Protein AF-A0A1B6H2B9-F1 (afdb_monomer_lite)

Foldseek 3Di:
DCPDDPADDCPDPPDDSLQWDQDPVRDTDGLVVVQDPDDDDPPDDDDPVSVPRCPSVLSSVLVVCVVQVVVVHDDDDDDDPPPCRVVSVVVSVVVVDVD

Radius of gyration: 16.71 Å; chains: 1; bounding box: 36×58×33 Å

InterPro domains:
  IPR026983 Dynein heavy chain [PTHR46532] (15-96)
  IPR027417 P-loop containing nucleoside triphosphate hydrolase [G3DSA:3.40.50.300] (53-95)

Organism: NCBI:txid1464854

Structure (mmCIF, N/CA/C/O backbone):
data_AF-A0A1B6H2B9-F1
#
_entry.id   AF-A0A1B6H2B9-F1
#
loop_
_atom_site.group_PDB
_atom_site.id
_atom_site.type_symbol
_atom_site.label_atom_id
_atom_site.label_alt_id
_atom_site.label_comp_id
_atom_site.label_asym_id
_atom_site.label_entity_id
_atom_site.label_seq_id
_atom_site.pdbx_PDB_ins_code
_atom_site.Cartn_x
_atom_site.Cartn_y
_atom_site.Cartn_z
_atom_site.occupancy
_atom_site.B_iso_or_equiv
_atom_site.auth_seq_id
_atom_site.auth_comp_id
_atom_site.auth_asym_id
_atom_site.auth_atom_id
_atom_site.pdbx_PDB_model_num
ATOM 1 N N . LYS A 1 1 ? 4.063 -27.599 -5.401 1.00 46.09 1 LYS A N 1
ATOM 2 C CA . LYS A 1 1 ? 5.180 -27.256 -6.317 1.00 46.09 1 LYS A CA 1
ATOM 3 C C . LYS A 1 1 ? 4.908 -25.868 -6.897 1.00 46.09 1 LYS A C 1
ATOM 5 O O . LYS A 1 1 ? 4.124 -25.769 -7.824 1.00 46.09 1 LYS A O 1
ATOM 10 N N . LEU A 1 2 ? 5.482 -24.809 -6.320 1.00 53.81 2 LEU A N 1
ATOM 11 C CA . LEU A 1 2 ? 5.523 -23.476 -6.939 1.00 53.81 2 LEU A CA 1
ATOM 12 C C . LEU A 1 2 ? 6.796 -23.435 -7.791 1.00 53.81 2 LEU A C 1
ATOM 14 O O . LEU A 1 2 ? 7.841 -23.011 -7.314 1.00 53.81 2 LEU A O 1
ATOM 18 N N . THR A 1 3 ? 6.774 -24.046 -8.976 1.00 64.25 3 THR A N 1
ATOM 19 C CA . THR A 1 3 ? 8.013 -24.312 -9.735 1.00 64.25 3 THR A CA 1
ATOM 20 C C . THR A 1 3 ? 8.496 -23.159 -10.611 1.00 64.25 3 THR A C 1
ATOM 22 O O . THR A 1 3 ? 9.571 -23.275 -11.181 1.00 64.25 3 THR A O 1
ATOM 25 N N . MET A 1 4 ? 7.779 -22.038 -10.686 1.00 70.44 4 MET A N 1
ATOM 26 C CA . MET A 1 4 ? 8.277 -20.803 -11.296 1.00 70.44 4 MET A CA 1
ATOM 27 C C . MET A 1 4 ? 7.370 -19.650 -10.857 1.00 70.44 4 MET A C 1
ATOM 29 O O . MET A 1 4 ? 6.153 -19.764 -10.993 1.00 70.44 4 MET A O 1
ATOM 33 N N . LEU A 1 5 ? 7.929 -18.578 -10.286 1.00 70.81 5 LEU A N 1
ATOM 34 C CA . LEU A 1 5 ? 7.156 -17.357 -10.044 1.00 70.81 5 LEU A CA 1
ATOM 35 C C . LEU A 1 5 ? 6.980 -16.628 -11.381 1.00 70.81 5 LEU A C 1
ATOM 37 O O . LEU A 1 5 ? 7.961 -16.399 -12.089 1.00 70.81 5 LEU A O 1
ATOM 41 N N . ASP A 1 6 ? 5.742 -16.266 -11.707 1.00 80.88 6 ASP A N 1
ATOM 42 C CA . ASP A 1 6 ? 5.410 -15.445 -12.873 1.00 80.88 6 ASP A CA 1
ATOM 43 C C . ASP A 1 6 ? 5.769 -13.981 -12.589 1.00 80.88 6 ASP A C 1
ATOM 45 O O . ASP A 1 6 ? 4.930 -13.193 -12.165 1.00 80.88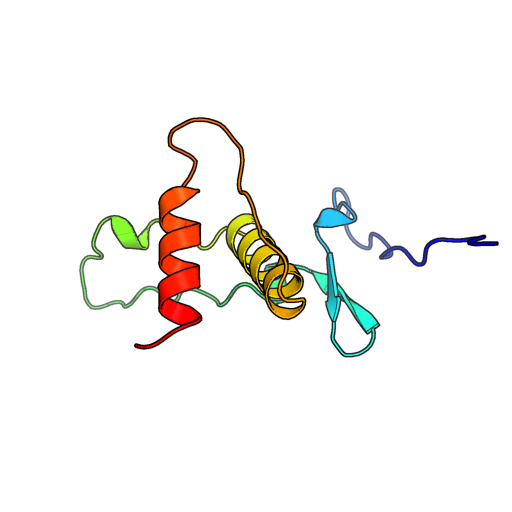 6 ASP A O 1
ATOM 49 N N . LEU A 1 7 ? 7.056 -13.649 -12.701 1.00 80.12 7 LEU A N 1
ATOM 50 C CA . LEU A 1 7 ? 7.589 -12.315 -12.426 1.00 80.12 7 LEU A CA 1
ATOM 51 C C . LEU A 1 7 ? 7.443 -11.391 -13.647 1.00 80.12 7 LEU A C 1
ATOM 53 O O . LEU A 1 7 ? 7.511 -11.865 -14.786 1.00 80.12 7 LEU A O 1
ATOM 57 N N . PRO A 1 8 ? 7.315 -10.065 -13.439 1.00 80.75 8 PRO A N 1
ATOM 58 C CA . PRO A 1 8 ? 7.313 -9.114 -14.540 1.00 80.75 8 PRO A CA 1
ATOM 59 C C . PRO A 1 8 ? 8.613 -9.246 -15.335 1.00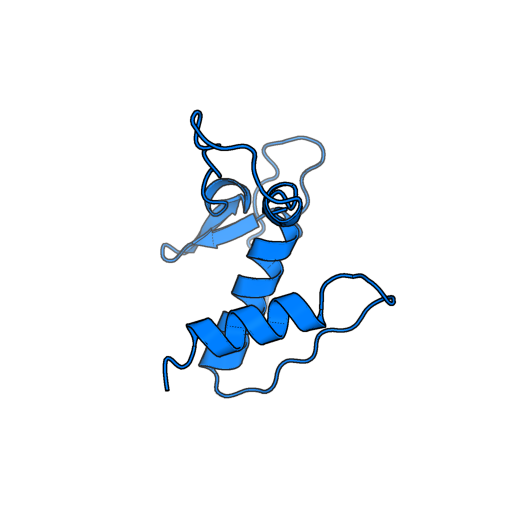 80.75 8 PRO A C 1
ATOM 61 O O . PRO A 1 8 ? 9.710 -9.285 -14.772 1.00 80.75 8 PRO A O 1
ATOM 64 N N . LYS A 1 9 ? 8.506 -9.295 -16.665 1.00 71.88 9 LYS A N 1
ATOM 65 C CA . LYS A 1 9 ? 9.688 -9.189 -17.522 1.00 71.88 9 LYS A CA 1
ATOM 66 C C . LYS A 1 9 ? 10.224 -7.770 -17.369 1.00 71.88 9 LYS A C 1
ATOM 68 O O . LYS A 1 9 ? 9.521 -6.817 -17.693 1.00 71.88 9 LYS A O 1
ATOM 73 N N . SER A 1 10 ? 11.451 -7.614 -16.875 1.00 65.31 10 SER A N 1
ATOM 74 C CA . SER A 1 10 ? 12.099 -6.303 -16.795 1.00 65.31 10 SER A CA 1
ATOM 75 C C . SER A 1 10 ? 12.396 -5.810 -18.216 1.00 65.31 10 SER A C 1
ATOM 77 O O . SER A 1 10 ? 13.464 -6.063 -18.772 1.00 65.31 10 SER A O 1
ATOM 79 N N . TRP A 1 11 ? 11.430 -5.144 -18.845 1.00 62.44 11 TRP A N 1
ATOM 80 C CA . TRP A 1 11 ? 11.620 -4.529 -20.162 1.00 62.44 11 TRP A CA 1
ATOM 81 C C . TRP A 1 11 ? 12.539 -3.303 -20.098 1.00 62.44 11 TRP A C 1
ATOM 83 O O . TRP A 1 11 ? 13.018 -2.844 -21.131 1.00 62.44 11 TRP A O 1
ATOM 93 N N . MET A 1 12 ? 12.804 -2.791 -18.892 1.00 61.00 12 MET A N 1
ATOM 94 C CA . MET A 1 12 ? 13.634 -1.619 -18.649 1.00 61.00 12 MET A CA 1
ATOM 95 C C . MET A 1 12 ? 14.854 -1.963 -17.783 1.00 61.00 12 MET A C 1
ATOM 97 O O . MET A 1 12 ? 14.702 -2.642 -16.760 1.00 61.00 12 MET A O 1
ATOM 101 N N . PRO A 1 13 ? 16.052 -1.461 -18.134 1.00 62.50 13 PRO A N 1
ATOM 102 C CA . PRO A 1 13 ? 17.212 -1.549 -17.255 1.00 62.50 13 PRO A CA 1
ATOM 103 C C . PRO A 1 13 ? 16.925 -0.808 -15.937 1.00 62.50 13 PRO A C 1
ATOM 105 O O . PRO A 1 13 ? 16.301 0.249 -15.945 1.00 62.50 13 PRO A O 1
ATOM 108 N N . ASN A 1 14 ? 17.376 -1.373 -14.813 1.00 71.00 14 ASN A N 1
ATOM 109 C CA . ASN A 1 14 ? 17.182 -0.865 -13.442 1.00 71.00 14 ASN A CA 1
ATOM 110 C C . ASN A 1 14 ? 15.745 -0.890 -12.883 1.00 71.00 14 ASN A C 1
ATOM 112 O O . ASN A 1 14 ? 15.459 -0.159 -11.939 1.00 71.00 14 ASN A O 1
ATOM 116 N N . THR A 1 15 ? 14.853 -1.737 -13.402 1.00 73.56 15 THR A N 1
ATOM 117 C CA . THR A 1 15 ? 13.543 -1.978 -12.765 1.00 73.56 15 THR A CA 1
ATOM 118 C C . THR A 1 15 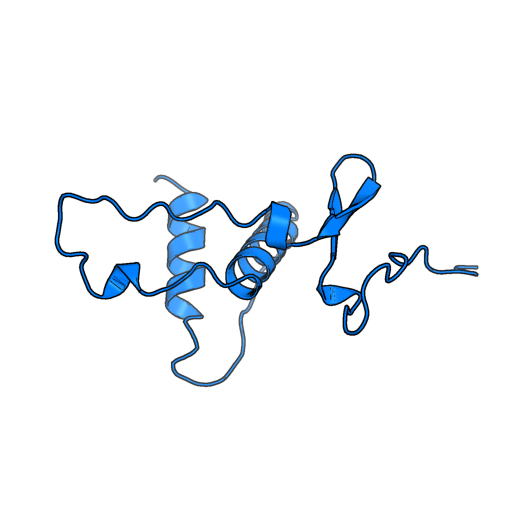? 13.575 -3.209 -11.863 1.00 73.56 15 THR A C 1
ATOM 120 O O . THR A 1 15 ? 14.137 -4.246 -12.222 1.00 73.56 15 THR A O 1
ATOM 123 N N . SER A 1 16 ? 12.983 -3.093 -10.676 1.00 82.00 16 SER A N 1
ATOM 124 C CA . SER A 1 16 ? 12.803 -4.179 -9.713 1.00 82.00 16 SER A CA 1
ATOM 125 C C . SER A 1 16 ? 11.366 -4.697 -9.746 1.00 82.00 16 SER A C 1
ATOM 127 O O . SER A 1 16 ? 10.451 -4.011 -10.191 1.00 82.00 16 SER A O 1
ATOM 129 N N . VAL A 1 17 ? 11.126 -5.898 -9.215 1.00 82.88 17 VAL A N 1
ATOM 130 C CA . VAL A 1 17 ? 9.765 -6.453 -9.069 1.00 82.88 17 VAL A CA 1
ATOM 131 C C . VAL A 1 17 ? 8.843 -5.527 -8.262 1.00 82.88 17 VAL A C 1
ATOM 133 O O . VAL A 1 17 ? 7.646 -5.466 -8.523 1.00 82.88 17 VAL A O 1
ATOM 136 N N . PHE A 1 18 ? 9.403 -4.751 -7.330 1.00 82.88 18 PHE A N 1
ATOM 137 C CA . PHE A 1 18 ? 8.665 -3.779 -6.518 1.00 82.88 18 PHE A CA 1
ATOM 138 C C . PHE A 1 18 ? 8.185 -2.555 -7.309 1.00 82.88 18 PHE A C 1
ATOM 140 O O . PHE A 1 18 ? 7.362 -1.788 -6.810 1.00 82.88 18 PHE A O 1
ATOM 147 N N . ASP A 1 19 ? 8.652 -2.386 -8.549 1.00 83.81 19 ASP A N 1
ATOM 148 C CA . ASP A 1 19 ? 8.176 -1.342 -9.452 1.00 83.81 19 ASP A CA 1
ATOM 149 C C . ASP A 1 19 ? 6.863 -1.689 -10.150 1.00 83.81 19 ASP A C 1
ATOM 151 O O . ASP A 1 19 ? 6.252 -0.807 -10.761 1.00 83.81 19 ASP A O 1
ATOM 155 N N . PHE A 1 20 ? 6.369 -2.912 -9.946 1.00 86.44 20 PHE A N 1
ATOM 156 C CA . PHE A 1 20 ? 5.151 -3.405 -10.563 1.00 86.44 20 PHE A CA 1
ATOM 157 C C . PHE A 1 20 ? 4.049 -3.736 -9.550 1.00 86.44 20 PHE A C 1
ATOM 159 O O . PHE A 1 20 ? 4.300 -4.125 -8.406 1.00 86.44 20 PHE A O 1
ATOM 166 N N . VAL A 1 21 ? 2.810 -3.614 -10.016 1.00 88.06 21 VAL A N 1
ATOM 167 C CA . VAL A 1 21 ? 1.574 -4.060 -9.374 1.00 88.06 21 VAL A CA 1
ATOM 168 C C . VAL A 1 21 ? 0.845 -5.009 -10.320 1.00 88.06 21 VAL A C 1
ATOM 170 O O . VAL A 1 21 ? 0.956 -4.890 -11.539 1.00 88.06 21 VAL A O 1
ATOM 173 N N . VAL A 1 22 ? 0.111 -5.974 -9.767 1.00 87.50 22 VAL A N 1
ATOM 174 C CA . VAL A 1 22 ? -0.752 -6.851 -10.564 1.00 87.50 22 VAL A CA 1
ATOM 175 C C . VAL A 1 22 ? -2.107 -6.170 -10.734 1.00 87.50 22 VAL A C 1
ATOM 177 O O . VAL A 1 22 ? -2.789 -5.883 -9.748 1.00 87.50 22 VAL A O 1
ATOM 180 N N . SER A 1 23 ? -2.484 -5.897 -11.981 1.00 85.69 23 SER A N 1
ATOM 181 C CA . SER A 1 23 ? -3.773 -5.312 -12.340 1.00 85.69 23 SER A CA 1
ATOM 182 C C . SER A 1 23 ? -4.927 -6.282 -12.057 1.00 85.69 23 SER A C 1
ATOM 184 O O . SER A 1 23 ? -4.730 -7.474 -11.801 1.00 85.69 23 SER A O 1
ATOM 186 N N . LYS A 1 24 ? -6.172 -5.798 -12.141 1.00 83.25 24 LYS A N 1
ATOM 187 C CA . LYS A 1 24 ? -7.361 -6.657 -11.972 1.00 83.25 24 LYS A CA 1
ATOM 188 C C . LYS A 1 24 ? -7.463 -7.733 -13.057 1.00 83.25 24 LYS A C 1
ATOM 190 O O . LYS A 1 24 ? -8.058 -8.779 -12.817 1.00 83.25 24 LYS A O 1
ATOM 195 N N . GLU A 1 25 ? -6.866 -7.495 -14.222 1.00 87.12 25 GLU A N 1
ATOM 196 C CA . GLU A 1 25 ? -6.759 -8.452 -15.325 1.00 87.12 25 GLU A CA 1
ATOM 197 C C . GLU A 1 25 ? -5.633 -9.481 -15.116 1.00 87.12 25 GLU A C 1
ATOM 199 O O . GLU A 1 25 ? -5.407 -10.320 -15.989 1.00 87.12 25 GLU A O 1
ATOM 204 N N . GLY A 1 26 ? -4.909 -9.422 -13.991 1.00 84.81 26 GLY A N 1
ATOM 205 C CA . GLY A 1 26 ? -3.812 -10.338 -13.680 1.00 84.81 26 GLY A CA 1
ATOM 206 C C . GLY A 1 26 ? -2.522 -10.035 -14.443 1.00 84.81 26 GLY A C 1
ATOM 207 O O . GLY A 1 26 ? -1.672 -10.914 -14.567 1.00 84.81 26 GLY A O 1
ATOM 208 N N . LYS A 1 27 ? -2.370 -8.821 -14.983 1.00 86.75 27 LYS A N 1
ATOM 209 C CA . LYS A 1 27 ? -1.173 -8.405 -15.725 1.00 86.75 27 LYS A CA 1
ATOM 210 C C . LYS A 1 27 ? -0.275 -7.532 -14.859 1.00 86.75 27 LYS A C 1
ATOM 212 O O . LYS A 1 27 ? -0.751 -6.791 -14.008 1.00 86.75 27 LYS A O 1
ATOM 217 N N . TRP A 1 28 ? 1.029 -7.607 -15.096 1.00 86.88 28 TRP A N 1
ATOM 218 C CA . TRP A 1 28 ? 1.998 -6.730 -14.449 1.00 86.88 28 TRP A CA 1
ATOM 219 C C . TRP A 1 28 ? 1.970 -5.331 -15.069 1.00 86.88 28 TRP A C 1
ATOM 221 O O . TRP A 1 28 ? 2.177 -5.183 -16.274 1.00 86.88 28 TRP A O 1
ATOM 231 N N . GLU A 1 29 ? 1.772 -4.313 -14.238 1.00 87.50 29 GLU A N 1
ATOM 232 C CA . GLU A 1 29 ? 1.759 -2.897 -14.617 1.00 87.50 29 GLU A CA 1
ATOM 233 C C . GLU A 1 29 ? 2.689 -2.093 -13.708 1.00 87.50 29 GLU A C 1
ATOM 235 O O . GLU A 1 29 ? 2.921 -2.475 -12.565 1.00 87.50 29 GLU A O 1
ATOM 240 N N . LEU A 1 30 ? 3.248 -0.984 -14.196 1.00 85.31 30 LEU A N 1
ATOM 241 C CA . LEU A 1 30 ? 4.118 -0.129 -13.385 1.00 85.31 30 LEU A CA 1
ATOM 242 C C . LEU A 1 30 ? 3.296 0.699 -12.401 1.00 85.31 30 LEU A C 1
ATOM 244 O O . LEU A 1 30 ? 2.291 1.286 -12.779 1.00 85.31 30 LEU A O 1
ATOM 248 N N . TRP A 1 31 ? 3.780 0.873 -11.172 1.00 82.56 31 TRP A N 1
ATOM 249 C CA . TRP A 1 31 ? 3.118 1.759 -10.202 1.00 82.56 31 TRP A CA 1
ATOM 250 C C . TRP A 1 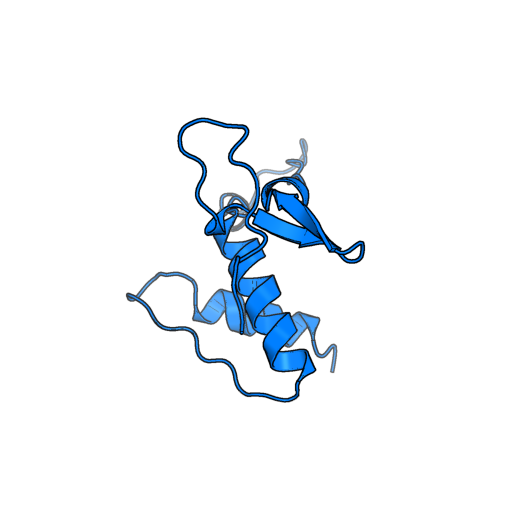31 ? 2.945 3.198 -10.702 1.00 82.56 31 TRP A C 1
ATOM 252 O O . TRP A 1 31 ? 2.016 3.882 -10.282 1.00 82.56 31 TRP A O 1
ATOM 262 N N . THR A 1 32 ? 3.811 3.655 -11.611 1.00 76.56 32 THR A N 1
ATOM 263 C CA . THR A 1 32 ? 3.714 4.976 -12.244 1.00 76.56 32 THR A CA 1
ATOM 264 C C . THR A 1 32 ? 2.405 5.177 -13.006 1.00 76.56 32 THR A C 1
ATOM 266 O O . THR A 1 32 ? 1.947 6.311 -13.084 1.00 76.56 32 THR A O 1
ATOM 269 N N . THR A 1 33 ? 1.765 4.115 -13.513 1.00 75.12 33 THR A N 1
ATOM 270 C CA . THR A 1 33 ? 0.452 4.221 -14.175 1.00 75.12 33 THR A CA 1
ATOM 271 C C . THR A 1 33 ? -0.683 4.480 -13.183 1.00 75.12 33 THR A C 1
ATOM 273 O O . THR A 1 33 ? -1.714 5.023 -13.569 1.00 75.12 33 THR A O 1
ATOM 276 N N . MET A 1 34 ? -0.493 4.134 -11.904 1.00 70.44 34 MET A N 1
ATOM 277 C CA . MET A 1 34 ? -1.455 4.385 -10.824 1.00 70.44 34 MET A CA 1
ATOM 278 C C . MET A 1 34 ? -1.222 5.712 -10.092 1.00 70.44 34 MET A C 1
ATOM 280 O O . MET A 1 34 ? -2.045 6.108 -9.266 1.00 70.44 34 MET A O 1
ATOM 284 N N . VAL A 1 35 ? -0.121 6.416 -10.374 1.00 66.44 35 VAL A N 1
ATOM 285 C CA . VAL A 1 35 ? 0.093 7.768 -9.855 1.00 66.44 35 VAL A CA 1
ATOM 286 C C . VAL A 1 35 ? -0.787 8.724 -10.657 1.00 66.44 35 VAL A C 1
ATOM 288 O O . VAL A 1 35 ? -0.533 8.986 -11.829 1.00 66.44 35 VAL A O 1
ATOM 291 N N . THR A 1 36 ? -1.832 9.269 -10.034 1.00 57.88 36 THR A N 1
ATOM 292 C CA . THR A 1 36 ? -2.602 10.361 -10.638 1.00 57.88 36 THR A CA 1
ATOM 293 C C . THR A 1 36 ? -1.675 11.555 -10.858 1.00 57.88 36 THR A C 1
ATOM 295 O O . THR A 1 36 ? -1.084 12.054 -9.899 1.00 57.88 36 THR A O 1
ATOM 298 N N . ASN A 1 37 ? -1.552 12.025 -12.103 1.00 51.19 37 ASN A N 1
ATOM 299 C CA . ASN A 1 37 ? -0.800 13.239 -12.417 1.00 51.19 37 ASN A CA 1
ATOM 300 C C . ASN A 1 37 ? -1.347 14.401 -11.582 1.00 51.19 37 ASN A C 1
ATOM 302 O O . ASN A 1 37 ? -2.484 14.835 -11.775 1.00 51.19 37 ASN A O 1
ATOM 306 N N . TYR A 1 38 ? -0.544 14.903 -10.645 1.00 48.16 38 TYR A N 1
ATOM 307 C CA . TYR A 1 38 ? -0.863 16.141 -9.952 1.00 48.16 38 TYR A CA 1
ATOM 308 C C . TYR A 1 38 ? -0.694 17.293 -10.948 1.00 48.16 38 TYR A C 1
ATOM 310 O O . TYR A 1 38 ? 0.427 17.630 -11.329 1.00 48.16 38 TYR A O 1
ATOM 318 N N . VAL A 1 39 ? -1.806 17.863 -11.412 1.00 48.62 39 VAL A N 1
ATOM 319 C CA . VAL A 1 39 ? -1.800 19.066 -12.250 1.00 48.62 39 VAL A CA 1
ATOM 320 C C . VAL A 1 39 ? -1.743 20.271 -11.321 1.00 48.62 39 VAL A C 1
ATOM 322 O O . VAL A 1 39 ? -2.641 20.474 -10.506 1.00 48.62 39 VAL A O 1
ATOM 325 N N . TYR A 1 40 ? -0.674 21.054 -11.432 1.00 44.81 40 TYR A N 1
ATOM 326 C CA . TYR A 1 40 ? -0.515 22.295 -10.686 1.00 44.81 40 TYR A CA 1
ATOM 327 C C . TYR A 1 40 ? -1.579 23.307 -11.149 1.00 44.81 40 TYR A C 1
ATOM 329 O O . TYR A 1 40 ? -1.620 23.619 -12.340 1.00 44.81 40 TYR A O 1
ATOM 337 N N . PRO A 1 41 ? -2.452 23.822 -10.267 1.00 48.44 41 PRO A N 1
ATOM 338 C CA . PRO A 1 41 ? -3.393 24.867 -10.651 1.00 48.44 41 PRO A CA 1
ATOM 339 C C . PRO A 1 41 ? -2.636 26.179 -10.914 1.00 48.44 41 PRO A C 1
ATOM 341 O O . PRO A 1 41 ? -1.943 26.686 -10.038 1.00 48.44 41 PRO A O 1
ATOM 344 N N . GLU A 1 42 ? -2.767 26.742 -12.118 1.00 51.97 42 GLU A N 1
ATOM 345 C CA . GLU A 1 42 ? -2.001 27.920 -12.575 1.00 51.97 42 GLU A CA 1
ATOM 346 C C . GLU A 1 42 ? -2.301 29.220 -11.796 1.00 51.97 42 GLU A C 1
ATOM 348 O O . GLU A 1 42 ? -1.544 30.183 -11.883 1.00 51.97 42 GLU A O 1
ATOM 353 N N . THR A 1 43 ? -3.394 29.275 -11.028 1.00 49.22 43 THR A N 1
ATOM 354 C CA . THR A 1 43 ? -3.967 30.533 -10.511 1.00 49.22 43 THR A CA 1
ATOM 355 C C . THR A 1 43 ? -3.766 30.794 -9.017 1.00 49.22 43 THR A C 1
ATOM 357 O O . THR A 1 43 ? -4.269 31.798 -8.514 1.00 49.22 43 THR A O 1
ATOM 360 N N . THR A 1 44 ? -3.054 29.938 -8.283 1.00 52.00 44 THR A N 1
ATOM 361 C CA . THR A 1 44 ? -2.904 30.110 -6.828 1.00 52.00 44 THR A CA 1
ATOM 362 C C . THR A 1 44 ? -1.508 29.713 -6.373 1.00 52.00 44 THR A C 1
ATOM 364 O O . THR A 1 44 ? -1.047 28.629 -6.712 1.00 52.00 44 THR A O 1
ATOM 367 N N . THR A 1 45 ? -0.844 30.560 -5.574 1.00 50.03 45 THR A N 1
ATOM 368 C CA . THR A 1 45 ? 0.377 30.177 -4.847 1.00 50.03 45 THR A CA 1
ATOM 369 C C . THR A 1 45 ? 0.045 28.978 -3.964 1.00 50.03 45 THR A C 1
ATOM 371 O O . THR A 1 45 ? -0.757 29.131 -3.036 1.00 50.03 45 THR A O 1
ATOM 374 N N . PRO A 1 46 ? 0.592 27.790 -4.240 1.00 48.81 46 PRO A N 1
ATOM 375 C CA . PRO A 1 46 ? 0.255 26.619 -3.472 1.00 48.81 46 PRO A CA 1
ATOM 376 C C . PRO A 1 46 ? 0.844 26.732 -2.076 1.00 48.81 46 PRO A C 1
ATOM 378 O O . PRO A 1 46 ? 1.994 27.134 -1.891 1.00 48.81 46 PRO A O 1
ATOM 381 N N . ASP A 1 47 ? 0.047 26.327 -1.103 1.00 44.38 47 ASP A N 1
ATOM 382 C CA . ASP A 1 47 ? 0.509 26.069 0.246 1.00 44.38 47 ASP A CA 1
ATOM 383 C C . ASP A 1 47 ? 1.623 25.004 0.201 1.00 44.38 47 ASP A C 1
ATOM 385 O O . ASP A 1 47 ? 1.566 24.073 -0.605 1.00 44.38 47 ASP A O 1
ATOM 389 N N . TYR A 1 48 ? 2.639 25.106 1.064 1.00 40.56 48 TYR A N 1
ATOM 390 C CA . TYR A 1 48 ? 3.825 24.219 1.093 1.00 40.56 48 TYR A CA 1
ATOM 391 C C . TYR A 1 48 ? 3.477 22.710 1.114 1.00 40.56 48 TYR A C 1
ATOM 393 O O . TYR A 1 48 ? 4.292 21.852 0.770 1.00 40.56 48 TYR A O 1
ATOM 401 N N . SER A 1 49 ? 2.242 22.382 1.496 1.00 43.69 49 SER A N 1
ATOM 402 C CA . SER A 1 49 ? 1.632 21.054 1.468 1.00 43.69 49 SER A CA 1
ATOM 403 C C . SER A 1 49 ? 1.378 20.481 0.063 1.00 43.69 49 SER A C 1
ATOM 405 O O . SER A 1 49 ? 1.148 19.277 -0.044 1.00 43.69 49 SER A O 1
ATOM 407 N N . SER A 1 50 ? 1.477 21.269 -1.014 1.00 43.78 50 SER A N 1
ATOM 408 C CA . SER A 1 50 ? 1.362 20.795 -2.404 1.00 43.78 50 SER A CA 1
ATOM 409 C C . SER A 1 50 ? 2.690 20.351 -3.034 1.00 43.78 50 SER A C 1
ATOM 411 O O . SER A 1 50 ? 2.690 19.813 -4.139 1.00 43.78 50 SER A O 1
ATOM 413 N N . ILE A 1 51 ? 3.830 20.610 -2.380 1.00 44.56 51 ILE A N 1
ATOM 414 C CA . ILE A 1 51 ? 5.166 20.210 -2.871 1.00 44.56 51 ILE A CA 1
ATOM 415 C C . ILE A 1 51 ? 5.442 18.728 -2.560 1.00 44.56 51 ILE A C 1
ATOM 417 O O . ILE A 1 51 ? 6.391 18.135 -3.071 1.00 44.56 51 ILE A O 1
ATOM 421 N N . LEU A 1 52 ? 4.581 18.085 -1.765 1.00 46.12 52 LEU A N 1
ATOM 422 C CA . LEU A 1 52 ? 4.564 16.636 -1.603 1.00 46.12 52 LEU A CA 1
ATOM 423 C C . LEU A 1 52 ? 4.067 15.995 -2.902 1.00 46.12 52 LEU A C 1
ATOM 425 O O . LEU A 1 52 ? 2.898 15.631 -3.027 1.00 46.12 52 LEU A O 1
ATOM 429 N N . VAL A 1 53 ? 4.977 15.862 -3.871 1.00 48.09 53 VAL A N 1
ATOM 430 C CA . VAL A 1 53 ? 4.799 15.009 -5.047 1.00 48.09 53 VAL A CA 1
ATOM 431 C C . VAL A 1 53 ? 4.258 13.675 -4.537 1.00 48.09 53 VAL A C 1
ATOM 433 O O . VAL A 1 53 ? 4.849 13.120 -3.606 1.00 48.09 53 VAL A O 1
ATOM 436 N N . PRO A 1 54 ? 3.143 13.148 -5.071 1.00 51.00 54 PRO A N 1
ATOM 437 C CA . PRO A 1 54 ? 2.748 11.783 -4.778 1.00 51.00 54 PRO A CA 1
ATOM 438 C C . PRO A 1 54 ? 3.859 10.870 -5.297 1.00 51.00 54 PRO A C 1
ATOM 440 O O . PRO A 1 54 ? 3.921 10.528 -6.474 1.00 51.00 54 PRO A O 1
ATOM 443 N N . ILE A 1 55 ? 4.800 10.540 -4.415 1.00 65.38 55 ILE A N 1
ATOM 444 C CA . ILE A 1 55 ? 5.882 9.619 -4.725 1.00 65.38 55 ILE A CA 1
ATOM 445 C C . ILE A 1 55 ? 5.221 8.262 -4.942 1.00 65.38 55 ILE A C 1
ATOM 447 O O . ILE A 1 55 ? 4.260 7.910 -4.252 1.00 65.38 55 ILE A O 1
ATOM 451 N N . VAL A 1 56 ? 5.747 7.497 -5.895 1.00 69.56 56 VAL A N 1
ATOM 452 C CA . VAL A 1 56 ? 5.321 6.122 -6.185 1.00 69.56 56 VAL A CA 1
ATOM 453 C C . VAL A 1 56 ? 5.180 5.300 -4.891 1.00 69.56 56 VAL A C 1
ATOM 455 O O . VAL A 1 56 ? 4.247 4.517 -4.739 1.00 69.56 56 VAL A O 1
ATOM 458 N N . ASP A 1 57 ? 6.039 5.562 -3.907 1.00 75.50 57 ASP A N 1
ATOM 459 C CA . ASP A 1 57 ? 6.018 4.943 -2.583 1.00 75.50 57 ASP A CA 1
ATOM 460 C C . ASP A 1 57 ? 4.744 5.224 -1.778 1.00 75.50 57 ASP A C 1
ATOM 462 O O . ASP A 1 57 ? 4.217 4.316 -1.137 1.00 75.50 57 ASP A O 1
ATOM 466 N N . ASN A 1 58 ? 4.180 6.431 -1.850 1.00 79.19 58 ASN A N 1
ATOM 467 C CA . ASN A 1 58 ? 2.929 6.739 -1.157 1.00 79.19 58 ASN A CA 1
ATOM 468 C C . ASN A 1 58 ? 1.757 5.958 -1.764 1.00 79.19 58 ASN A C 1
ATOM 470 O O . ASN A 1 58 ? 0.932 5.429 -1.020 1.00 79.19 58 ASN A O 1
ATOM 474 N N . VAL A 1 59 ? 1.710 5.840 -3.096 1.00 83.00 59 VAL A N 1
ATOM 475 C CA . VAL A 1 59 ? 0.685 5.050 -3.803 1.00 83.00 59 VAL A CA 1
ATOM 476 C C . VAL A 1 59 ? 0.807 3.566 -3.449 1.00 83.00 59 VAL A C 1
ATOM 478 O O . VAL A 1 59 ? -0.194 2.921 -3.138 1.00 83.00 59 VAL A O 1
ATOM 481 N N . ARG A 1 60 ? 2.038 3.039 -3.408 1.00 86.19 60 ARG A N 1
ATOM 482 C CA . ARG A 1 60 ? 2.328 1.660 -2.980 1.00 86.19 60 ARG A CA 1
ATOM 483 C C . ARG A 1 60 ? 1.850 1.391 -1.555 1.00 86.19 60 ARG A C 1
ATOM 485 O O . ARG A 1 60 ? 1.180 0.390 -1.305 1.00 86.19 60 ARG A O 1
ATOM 492 N N . ILE A 1 61 ? 2.189 2.276 -0.618 1.00 88.25 61 ILE A N 1
ATOM 493 C CA . ILE A 1 61 ? 1.818 2.128 0.794 1.00 88.25 61 ILE A CA 1
ATOM 494 C C . ILE A 1 61 ? 0.294 2.200 0.961 1.00 88.25 61 ILE A C 1
ATOM 496 O O . ILE A 1 61 ? -0.269 1.347 1.642 1.00 88.25 61 ILE A O 1
ATOM 500 N N . ASP A 1 62 ? -0.381 3.157 0.316 1.00 87.50 62 ASP A N 1
ATOM 501 C CA . ASP A 1 62 ? -1.847 3.290 0.364 1.00 87.50 62 ASP A CA 1
ATOM 502 C C . ASP A 1 62 ? -2.540 2.029 -0.182 1.00 87.50 62 ASP A C 1
ATOM 504 O O . ASP A 1 62 ? -3.437 1.482 0.466 1.00 87.50 62 ASP A O 1
ATOM 508 N N . TYR A 1 63 ? -2.052 1.483 -1.303 1.00 88.94 63 TYR A N 1
ATOM 509 C CA . TYR A 1 63 ? -2.541 0.218 -1.856 1.00 88.94 63 TYR A CA 1
ATOM 510 C C . TYR A 1 63 ? -2.378 -0.955 -0.878 1.00 88.94 63 TYR A C 1
ATOM 512 O O . TYR A 1 63 ? -3.302 -1.757 -0.703 1.00 88.94 63 TYR A O 1
ATOM 520 N N . LEU A 1 64 ? -1.216 -1.071 -0.227 1.00 90.25 64 LEU A N 1
ATOM 521 C CA . LEU A 1 64 ? -0.945 -2.139 0.739 1.00 90.25 64 LEU A CA 1
ATOM 522 C C . LEU A 1 64 ? -1.839 -2.024 1.977 1.00 90.25 64 LEU A C 1
ATOM 524 O O . LEU A 1 64 ? -2.437 -3.022 2.385 1.00 90.25 64 LEU A O 1
ATOM 528 N N . ILE A 1 65 ? -1.980 -0.815 2.533 1.00 91.75 65 ILE A N 1
ATOM 529 C CA . ILE A 1 65 ? -2.890 -0.547 3.656 1.00 91.75 65 ILE A CA 1
ATOM 530 C C . ILE A 1 65 ? -4.307 -0.971 3.270 1.00 91.75 65 ILE A C 1
ATOM 532 O O . ILE A 1 65 ? -4.937 -1.741 3.995 1.00 91.75 65 ILE A O 1
ATOM 536 N N . HIS A 1 66 ? -4.781 -0.538 2.101 1.00 90.50 66 HIS A N 1
ATOM 537 C CA . HIS A 1 66 ? -6.120 -0.854 1.622 1.00 90.50 66 HIS A CA 1
ATOM 538 C C . HIS A 1 66 ? -6.350 -2.357 1.424 1.00 90.50 66 HIS A C 1
ATOM 540 O O . HIS A 1 66 ? -7.398 -2.888 1.794 1.00 90.50 66 HIS A O 1
ATOM 546 N N . THR A 1 67 ? -5.360 -3.059 0.872 1.00 90.81 67 THR A N 1
ATOM 547 C CA . THR A 1 67 ? -5.434 -4.501 0.598 1.00 90.81 67 THR A CA 1
ATOM 548 C C . THR A 1 67 ? -5.520 -5.330 1.879 1.00 90.81 67 THR A C 1
ATOM 550 O O . THR A 1 67 ? -6.242 -6.330 1.921 1.00 90.81 67 THR A O 1
ATOM 553 N N . ILE A 1 68 ? -4.804 -4.930 2.932 1.00 92.06 68 ILE A N 1
ATOM 554 C CA . ILE A 1 68 ? -4.844 -5.611 4.233 1.00 92.06 68 ILE A CA 1
ATOM 555 C C . ILE A 1 68 ? -6.123 -5.235 4.992 1.00 92.06 68 ILE A C 1
ATOM 557 O O . ILE A 1 68 ? -6.798 -6.116 5.522 1.00 92.06 68 ILE A O 1
ATOM 561 N N . ALA A 1 69 ? -6.501 -3.954 4.985 1.00 90.06 69 ALA A N 1
ATOM 562 C CA . ALA A 1 69 ? -7.712 -3.472 5.646 1.00 90.06 69 ALA A CA 1
ATOM 563 C C . ALA A 1 69 ? -8.988 -4.113 5.071 1.00 90.06 69 ALA A C 1
ATOM 565 O O . ALA A 1 69 ? -9.888 -4.459 5.829 1.00 90.06 69 ALA A O 1
ATOM 566 N N . LYS A 1 70 ? -9.044 -4.358 3.752 1.00 90.44 70 LYS A N 1
ATOM 567 C CA . LYS A 1 70 ? -10.129 -5.115 3.093 1.00 90.44 70 LYS A CA 1
ATOM 568 C C . LYS A 1 70 ? -10.315 -6.539 3.618 1.00 90.44 70 LYS A C 1
ATOM 570 O O . LYS A 1 70 ? -11.377 -7.116 3.428 1.00 90.44 70 LYS A O 1
ATOM 575 N N . GLN A 1 71 ? -9.285 -7.114 4.229 1.00 92.19 71 GLN A N 1
ATOM 576 C CA . GLN A 1 71 ? -9.339 -8.430 4.865 1.00 92.19 71 GLN A CA 1
ATOM 577 C C . GLN A 1 71 ? -9.648 -8.331 6.365 1.00 92.19 71 GLN A C 1
ATOM 579 O O . GLN A 1 71 ? -9.420 -9.301 7.083 1.00 92.19 71 GLN A O 1
ATOM 584 N N . GLU A 1 72 ? -10.073 -7.156 6.844 1.00 89.81 72 GLU A N 1
ATOM 585 C CA . GLU A 1 72 ? -10.354 -6.866 8.257 1.00 89.81 72 GLU A CA 1
ATOM 586 C C . GLU A 1 72 ? -9.149 -7.127 9.179 1.00 89.81 72 GLU A C 1
ATOM 588 O O . GLU A 1 72 ? -9.282 -7.474 10.352 1.00 89.81 72 GLU A O 1
ATOM 593 N N . LYS A 1 73 ? -7.934 -6.953 8.644 1.00 92.75 73 LYS A N 1
ATOM 594 C CA . LYS A 1 73 ? -6.676 -7.127 9.379 1.00 92.75 73 LYS A CA 1
ATOM 595 C C . LYS A 1 73 ? -6.059 -5.783 9.749 1.00 92.75 73 LYS A C 1
ATOM 597 O O . LYS A 1 73 ? -6.139 -4.810 9.001 1.00 92.75 73 LYS A O 1
ATOM 602 N N . ALA A 1 74 ? -5.389 -5.758 10.899 1.00 90.62 74 ALA A N 1
ATOM 603 C CA . ALA A 1 74 ? -4.668 -4.585 11.374 1.00 90.62 74 ALA A CA 1
ATOM 604 C C . ALA A 1 74 ? -3.407 -4.312 10.536 1.00 90.62 74 ALA A C 1
ATOM 606 O O . ALA A 1 74 ? -2.707 -5.236 10.117 1.00 90.62 74 ALA A O 1
ATOM 607 N N . VAL A 1 75 ? -3.098 -3.027 10.339 1.00 91.69 75 VAL A N 1
ATOM 608 C CA . VAL A 1 75 ? -1.918 -2.550 9.604 1.00 91.69 75 VAL A CA 1
ATOM 609 C C . VAL A 1 75 ? -1.066 -1.672 10.516 1.00 91.69 75 VAL A C 1
ATOM 611 O O . VAL A 1 75 ? -1.587 -0.781 11.184 1.00 91.69 75 VAL A O 1
ATOM 614 N N . LEU A 1 76 ? 0.250 -1.891 10.511 1.00 92.12 76 LEU A N 1
ATOM 615 C CA . LEU A 1 76 ? 1.227 -1.089 11.247 1.00 92.12 76 LEU A CA 1
ATOM 616 C C . LEU A 1 76 ? 2.292 -0.555 10.283 1.00 92.12 76 LEU A C 1
ATOM 618 O O . LEU A 1 76 ? 2.936 -1.328 9.579 1.00 92.12 76 LEU A O 1
ATOM 622 N N . LEU A 1 77 ? 2.496 0.764 10.279 1.00 89.44 77 LEU A N 1
ATOM 623 C CA . LEU A 1 77 ? 3.577 1.412 9.533 1.00 89.44 77 LEU A CA 1
ATOM 624 C C . LEU A 1 77 ? 4.766 1.675 10.465 1.00 89.44 77 LEU A C 1
ATOM 626 O O . LEU A 1 77 ? 4.606 2.313 11.506 1.00 89.44 77 LEU A O 1
ATOM 630 N N . ILE A 1 78 ? 5.962 1.242 10.064 1.00 91.50 78 ILE A N 1
ATOM 631 C CA . ILE A 1 78 ? 7.220 1.414 10.811 1.00 91.50 78 ILE A CA 1
ATOM 632 C C . ILE A 1 78 ? 8.254 2.191 9.985 1.00 91.50 78 ILE A C 1
ATOM 634 O O . ILE A 1 78 ? 8.179 2.219 8.761 1.00 91.50 78 ILE A O 1
ATOM 638 N N . GLY A 1 79 ? 9.193 2.865 10.653 1.00 88.88 79 GLY A N 1
ATOM 639 C CA . GLY A 1 79 ? 10.265 3.644 10.016 1.00 88.88 79 GLY A CA 1
ATOM 640 C C . GLY A 1 79 ? 10.717 4.835 10.862 1.00 88.88 79 GLY A C 1
ATOM 641 O O . GLY A 1 79 ? 10.099 5.136 11.886 1.00 88.88 79 GLY A O 1
ATOM 642 N N . GLU A 1 80 ? 11.740 5.554 10.409 1.00 90.38 80 GLU A N 1
ATOM 643 C CA . GLU A 1 80 ? 12.351 6.688 11.123 1.00 90.38 80 GLU A CA 1
ATOM 644 C C . GLU A 1 80 ? 11.384 7.852 11.401 1.00 90.38 80 GLU A C 1
ATOM 646 O O . GLU A 1 80 ? 10.364 8.025 10.727 1.00 90.38 80 GLU A O 1
ATOM 651 N N . GLN A 1 81 ? 11.666 8.670 12.416 1.00 84.19 81 GLN A N 1
ATOM 652 C CA . GLN A 1 81 ? 10.851 9.852 12.712 1.00 84.19 81 GLN A CA 1
ATOM 653 C C . GLN A 1 81 ? 10.833 10.822 11.516 1.00 84.19 81 GLN A C 1
ATOM 655 O O . GLN A 1 81 ? 11.825 10.987 10.823 1.00 84.19 81 GLN A O 1
ATOM 660 N N . GLY A 1 82 ? 9.684 11.458 11.259 1.00 81.31 82 GLY A N 1
ATOM 661 C CA . GLY A 1 82 ? 9.525 12.390 10.133 1.00 81.31 82 GLY A CA 1
ATOM 662 C C . GLY A 1 82 ? 9.132 11.744 8.798 1.00 81.31 82 GLY A C 1
ATOM 663 O O . GLY A 1 82 ? 8.809 12.463 7.862 1.00 81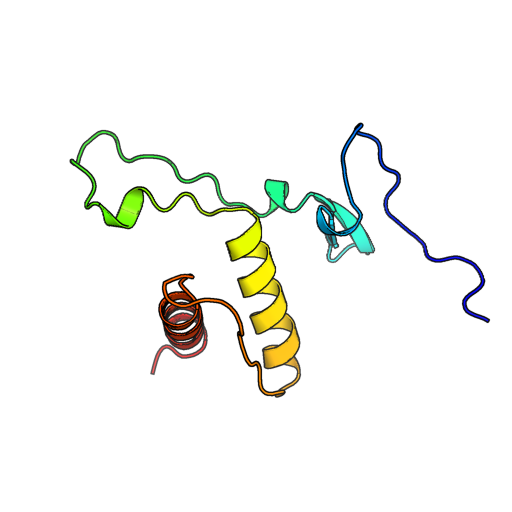.31 82 GLY A O 1
ATOM 664 N N . SER A 1 83 ? 9.041 10.411 8.704 1.00 78.31 83 SER A N 1
ATOM 665 C CA . SER A 1 83 ? 8.728 9.700 7.448 1.00 78.31 83 SER A CA 1
ATOM 666 C C . SER A 1 83 ? 7.234 9.640 7.055 1.00 78.31 83 SER A C 1
ATOM 668 O O . SER A 1 83 ? 6.762 8.641 6.522 1.00 78.31 83 SER A O 1
ATOM 670 N N . ALA A 1 84 ? 6.446 10.671 7.373 1.00 82.56 84 ALA A N 1
ATOM 671 C CA . ALA A 1 84 ? 5.020 10.812 7.013 1.00 82.56 84 ALA A CA 1
ATOM 672 C C . ALA A 1 84 ? 4.02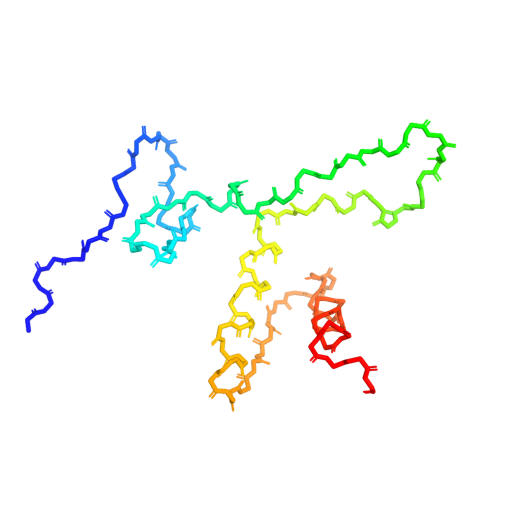6 9.709 7.476 1.00 82.56 84 ALA A C 1
ATOM 674 O O . ALA A 1 84 ? 2.826 9.848 7.240 1.00 82.56 84 ALA A O 1
ATOM 675 N N . LYS A 1 85 ? 4.456 8.666 8.206 1.00 86.56 85 LYS A N 1
ATOM 676 C CA . LYS A 1 85 ? 3.611 7.531 8.662 1.00 86.56 85 LYS A CA 1
ATOM 677 C C . LYS A 1 85 ? 2.274 7.948 9.288 1.00 86.56 85 LYS A C 1
ATOM 679 O O . LYS A 1 85 ? 1.221 7.448 8.902 1.00 86.56 85 LYS A O 1
ATOM 684 N N . THR A 1 86 ? 2.307 8.887 10.237 1.00 85.94 86 THR A N 1
ATOM 685 C CA . THR A 1 86 ? 1.103 9.368 10.935 1.00 85.94 86 THR A CA 1
ATOM 686 C C . THR A 1 86 ? 0.156 10.109 9.993 1.00 85.94 86 THR A C 1
ATOM 688 O O . THR A 1 86 ? -1.058 9.974 10.114 1.00 85.94 86 THR A O 1
ATOM 691 N N . VAL A 1 87 ? 0.700 10.884 9.052 1.00 85.62 87 VAL A N 1
ATOM 692 C CA . VAL A 1 87 ? -0.088 11.634 8.064 1.00 85.62 87 VAL A CA 1
ATOM 693 C C . VAL A 1 87 ? -0.770 10.667 7.096 1.00 85.62 87 VAL A C 1
ATOM 695 O O . VAL A 1 87 ? -1.969 10.800 6.864 1.00 85.62 87 VAL A O 1
ATOM 698 N N . MET A 1 88 ? -0.044 9.651 6.619 1.00 84.75 88 MET A N 1
ATOM 699 C CA . MET A 1 88 ? -0.568 8.609 5.729 1.00 84.75 88 MET A CA 1
ATOM 700 C C . MET A 1 88 ? -1.726 7.836 6.371 1.00 84.75 88 MET A C 1
ATOM 702 O O . MET A 1 88 ? -2.794 7.726 5.772 1.00 84.75 88 MET A O 1
ATOM 706 N N . MET A 1 89 ? -1.562 7.365 7.615 1.00 87.94 89 MET A N 1
ATOM 707 C CA . MET A 1 89 ? -2.624 6.622 8.305 1.00 87.94 89 MET A CA 1
ATOM 708 C C . MET A 1 89 ? -3.862 7.495 8.556 1.00 87.94 89 MET A C 1
ATOM 710 O O . MET A 1 89 ? -4.979 7.069 8.275 1.00 87.94 89 MET A O 1
ATOM 714 N N . LYS A 1 90 ? -3.683 8.744 9.012 1.00 86.25 90 LYS A N 1
ATOM 715 C CA . LYS A 1 90 ? -4.804 9.685 9.198 1.00 86.25 90 LYS A CA 1
ATOM 716 C C . LYS A 1 90 ? -5.550 9.955 7.890 1.00 86.25 90 LYS A C 1
ATOM 718 O O . LYS A 1 90 ? -6.779 9.986 7.884 1.00 86.25 90 LYS A O 1
ATOM 723 N N . ALA A 1 91 ? -4.821 10.140 6.789 1.00 84.81 91 ALA A N 1
ATOM 724 C CA . ALA A 1 91 ? -5.413 10.342 5.471 1.00 84.81 91 ALA A CA 1
ATOM 725 C C . ALA A 1 91 ? -6.207 9.110 5.010 1.00 84.81 91 ALA A C 1
ATOM 727 O O . ALA A 1 91 ? -7.314 9.267 4.498 1.00 84.81 91 ALA A O 1
ATOM 728 N N . TYR A 1 92 ? -5.680 7.902 5.232 1.00 86.12 92 TYR A N 1
ATOM 729 C CA . TYR A 1 92 ? -6.384 6.659 4.916 1.00 86.12 92 TYR A CA 1
ATOM 730 C C . TYR A 1 92 ? -7.671 6.505 5.739 1.00 86.12 92 TYR A C 1
ATOM 732 O O . TYR A 1 92 ? -8.733 6.268 5.168 1.00 86.12 92 TYR A O 1
ATOM 740 N N . MET A 1 93 ? -7.611 6.719 7.059 1.00 86.25 93 MET A N 1
ATOM 741 C CA . MET A 1 93 ? -8.784 6.629 7.943 1.00 86.25 93 MET A CA 1
ATOM 742 C C . MET A 1 93 ? -9.896 7.600 7.523 1.00 86.25 93 MET A C 1
ATOM 744 O O . MET A 1 93 ? -11.053 7.200 7.445 1.00 86.25 93 MET A O 1
ATOM 748 N N . LYS A 1 94 ? -9.540 8.841 7.159 1.00 84.94 94 LYS A N 1
ATOM 749 C CA . LYS A 1 94 ? -10.496 9.846 6.665 1.00 84.94 94 LYS A CA 1
ATOM 750 C C . LYS A 1 94 ? -11.174 9.442 5.347 1.00 84.94 94 LYS A C 1
ATOM 752 O O . LYS A 1 94 ? -12.300 9.850 5.095 1.00 84.94 94 LYS A O 1
ATOM 757 N N . LYS A 1 95 ? -10.488 8.688 4.480 1.00 82.38 95 LYS A N 1
ATOM 758 C CA . LYS A 1 95 ? -11.063 8.176 3.221 1.00 82.38 95 LYS A CA 1
ATOM 759 C C . LYS A 1 95 ? -11.938 6.941 3.446 1.00 82.38 95 LYS A C 1
ATOM 761 O O . LYS A 1 95 ? -12.921 6.766 2.736 1.00 82.38 95 LYS A O 1
ATOM 766 N N . ALA A 1 96 ? -11.542 6.069 4.373 1.00 75.50 96 ALA A N 1
ATOM 767 C CA . ALA A 1 96 ? -12.209 4.795 4.623 1.00 75.50 96 ALA A CA 1
ATOM 768 C C . ALA A 1 96 ? -13.543 4.951 5.376 1.00 75.50 96 ALA A C 1
ATOM 770 O O . ALA A 1 96 ? -14.435 4.133 5.169 1.00 75.50 96 ALA A O 1
ATOM 771 N N . CYS A 1 97 ? -13.693 6.007 6.186 1.00 66.00 97 CYS A N 1
ATOM 772 C CA . CYS A 1 97 ? -14.915 6.320 6.928 1.00 66.00 97 CYS A CA 1
ATOM 773 C C . CYS A 1 97 ? -15.245 7.825 6.823 1.00 66.00 97 CYS A C 1
ATOM 775 O O . CYS A 1 97 ? -14.476 8.637 7.340 1.00 66.00 97 CYS A O 1
ATOM 777 N N . PRO A 1 98 ? -16.365 8.219 6.183 1.00 52.50 98 PRO A N 1
ATOM 778 C CA . PRO A 1 98 ? -16.875 9.591 6.192 1.00 52.50 98 PRO A CA 1
ATOM 779 C C . PRO A 1 98 ? -17.807 9.916 7.378 1.00 52.50 98 PRO A C 1
ATOM 781 O O . PRO A 1 98 ? -18.590 10.858 7.274 1.00 52.50 98 PRO A O 1
ATOM 784 N N . GLU A 1 99 ? -17.721 9.180 8.491 1.00 41.03 99 GLU A N 1
ATOM 785 C CA . GLU A 1 99 ? -18.484 9.436 9.726 1.00 41.03 99 GLU A CA 1
ATOM 786 C C . GLU A 1 99 ? -17.579 9.464 10.960 1.00 41.03 99 GLU A C 1
ATOM 788 O O . GLU A 1 99 ? -16.758 8.528 11.115 1.00 41.03 99 GLU A O 1
#

Sequence (99 aa):
KLTMLDLPKSWMPNTSVFDFVVSKEGKWELWTTMVTNYVYPETTTPDYSSILVPIVDNVRIDYLIHTIAKQEKAVLLIGEQGSAKTVMMKAYMKKACPE

Secondary structure (DSSP, 8-state):
------PPP--STT--GGGEEE-TTS-EEEGGGGS---PPPTTS---GGG-----HHHHHHHHHHHHHHTTT-------STTSSHHHHHHHHHHHH---

pLDDT: mean 74.26, std 16.32, range [40.56, 92.75]